Protein AF-A0AAD6MA34-F1 (afdb_monomer)

Structure (mmCIF, N/CA/C/O backbone):
data_AF-A0AAD6MA34-F1
#
_entry.id   A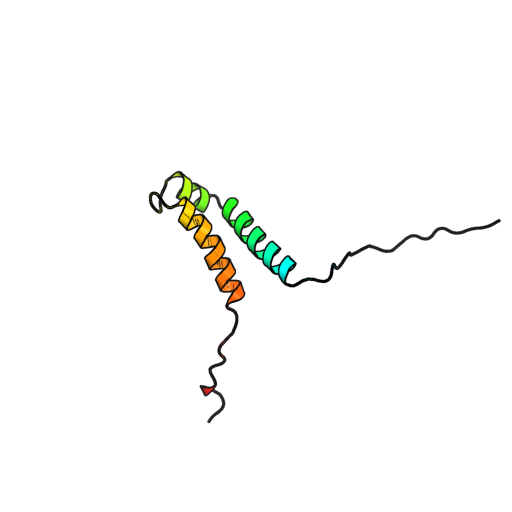F-A0AAD6MA34-F1
#
loop_
_atom_site.group_PDB
_atom_site.id
_atom_site.type_symbol
_atom_site.label_atom_id
_atom_site.label_alt_id
_atom_site.label_comp_id
_atom_site.label_asym_id
_atom_site.label_entity_id
_atom_site.label_seq_id
_atom_site.pdbx_PDB_ins_code
_atom_site.Cartn_x
_atom_site.Cartn_y
_atom_site.Cartn_z
_atom_site.occupancy
_atom_site.B_iso_or_equiv
_atom_site.auth_seq_id
_atom_site.auth_comp_id
_atom_site.auth_asym_id
_atom_site.auth_atom_id
_atom_site.pdbx_PDB_model_num
ATOM 1 N N . MET A 1 1 ? -56.258 26.195 21.021 1.00 35.91 1 MET A N 1
ATOM 2 C CA . MET A 1 1 ? -55.836 25.210 22.030 1.00 35.91 1 MET A CA 1
ATOM 3 C C . MET A 1 1 ? -54.356 24.972 21.806 1.00 35.91 1 MET A C 1
ATOM 5 O O . MET A 1 1 ? -53.998 24.296 20.853 1.00 35.91 1 MET A O 1
ATOM 9 N N . GLU A 1 2 ? -53.552 25.729 22.550 1.00 33.66 2 GLU A N 1
ATOM 10 C CA . GLU A 1 2 ? -52.282 25.356 23.190 1.00 33.66 2 GLU A CA 1
ATOM 11 C C . GLU A 1 2 ? -51.639 24.009 22.773 1.00 33.66 2 GLU A C 1
ATOM 13 O O . GLU A 1 2 ? -52.337 23.004 22.724 1.00 33.66 2 GLU A O 1
ATOM 18 N N . SER A 1 3 ? -50.330 23.802 22.609 1.00 41.94 3 SER A N 1
ATOM 19 C CA . SER A 1 3 ? -49.116 24.613 22.758 1.00 41.94 3 SER A CA 1
ATOM 20 C C . SER A 1 3 ? -47.901 23.674 22.519 1.00 41.94 3 SER A C 1
ATOM 22 O O . SER A 1 3 ? -48.045 22.455 22.565 1.00 41.94 3 SER A O 1
ATOM 24 N N . ILE A 1 4 ? -46.707 24.268 22.373 1.00 46.53 4 ILE A N 1
ATOM 25 C CA . ILE A 1 4 ? -45.367 23.729 22.727 1.00 46.53 4 ILE A CA 1
ATOM 26 C C . ILE A 1 4 ? -44.482 23.080 21.629 1.00 46.53 4 ILE A C 1
ATOM 28 O O . ILE A 1 4 ? -44.583 21.918 21.251 1.00 46.53 4 ILE A O 1
ATOM 32 N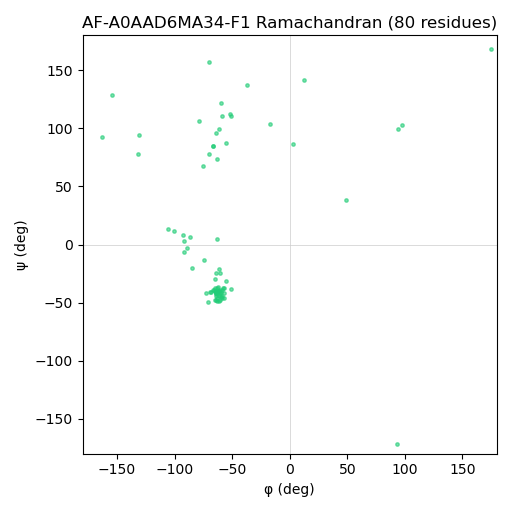 N . VAL A 1 5 ? -43.502 23.905 21.239 1.00 49.72 5 VAL A N 1
ATOM 33 C CA . VAL A 1 5 ? -42.093 23.640 20.891 1.00 49.72 5 VAL A CA 1
ATOM 34 C C . VAL A 1 5 ? -41.428 22.558 21.749 1.00 49.72 5 VAL A C 1
ATOM 36 O O . VAL A 1 5 ? -41.440 22.685 22.967 1.00 49.72 5 VAL A O 1
ATOM 39 N N . GLN A 1 6 ? -40.641 21.651 21.150 1.00 43.03 6 GLN A N 1
ATOM 40 C CA . GLN A 1 6 ? -39.343 21.316 21.750 1.00 43.03 6 GLN A CA 1
ATOM 41 C C . GLN A 1 6 ? -38.293 20.785 20.766 1.00 43.03 6 GLN A C 1
ATOM 43 O O . GLN A 1 6 ? -38.502 19.878 19.967 1.00 43.03 6 GLN A O 1
ATOM 48 N N . ASN A 1 7 ? -37.151 21.452 20.883 1.00 38.00 7 ASN A N 1
ATOM 49 C CA . ASN A 1 7 ? -35.833 21.226 20.325 1.00 38.00 7 ASN A CA 1
ATOM 50 C C . ASN A 1 7 ? -35.162 19.989 20.950 1.00 38.00 7 ASN A C 1
ATOM 52 O O . ASN A 1 7 ? -35.415 19.676 22.110 1.00 38.00 7 ASN A O 1
ATOM 56 N N . GLY A 1 8 ? -34.206 19.401 20.227 1.00 42.38 8 GLY A N 1
ATOM 57 C CA . GLY A 1 8 ? -33.159 18.569 20.820 1.00 42.38 8 GLY A CA 1
ATOM 58 C C . GLY A 1 8 ? -33.456 17.075 20.836 1.00 42.38 8 GLY A C 1
ATOM 59 O O . GLY A 1 8 ? -34.111 16.567 21.730 1.00 42.38 8 GLY A O 1
ATOM 60 N N . HIS A 1 9 ? -32.889 16.369 19.863 1.00 43.38 9 HIS A N 1
ATOM 61 C CA . HIS A 1 9 ? -31.917 15.314 20.139 1.00 43.38 9 HIS A CA 1
ATOM 62 C C . HIS A 1 9 ? -31.177 15.031 18.832 1.00 43.38 9 HIS A C 1
ATOM 64 O O . HIS A 1 9 ? -31.629 14.271 17.982 1.00 43.38 9 HIS A O 1
ATOM 70 N N . ASN A 1 10 ? -30.044 15.713 18.655 1.00 41.53 10 ASN A N 1
ATOM 71 C CA . ASN A 1 10 ? -28.773 15.100 18.283 1.00 41.53 10 ASN A CA 1
ATOM 72 C C . ASN A 1 10 ? -28.916 13.592 18.060 1.00 41.53 10 ASN A C 1
ATOM 74 O O . ASN A 1 10 ? -28.658 12.781 18.949 1.00 41.53 10 ASN A O 1
ATOM 78 N N . LYS A 1 11 ? -29.283 13.217 16.833 1.00 41.94 11 LYS A N 1
ATOM 79 C CA . LYS A 1 11 ? -29.077 11.864 16.341 1.00 41.94 11 LYS A CA 1
ATOM 80 C C . LYS A 1 11 ? -27.586 11.766 16.039 1.00 41.94 11 LYS A C 1
ATOM 82 O O . LYS A 1 11 ? -27.167 11.658 14.891 1.00 41.94 11 LYS A O 1
ATOM 87 N N . VAL A 1 12 ? -26.778 11.806 17.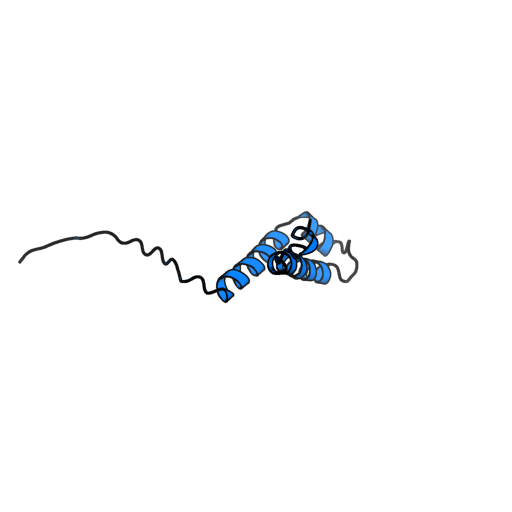106 1.00 49.78 12 VAL A N 1
ATOM 88 C CA . VAL A 1 12 ? -25.552 11.023 17.172 1.00 49.78 12 VAL A CA 1
ATOM 89 C C . VAL A 1 12 ? -26.056 9.613 16.931 1.00 49.78 12 VAL A C 1
ATOM 91 O O . VAL A 1 12 ? -26.473 8.900 17.838 1.00 49.78 12 VAL A O 1
ATOM 94 N N . SER A 1 13 ? -26.147 9.249 15.656 1.00 46.56 13 SER A N 1
ATOM 95 C CA . SER A 1 13 ? -26.242 7.865 15.267 1.00 46.56 13 SER A CA 1
ATOM 96 C C . SER A 1 13 ? -24.857 7.329 15.580 1.00 46.56 13 SER A C 1
ATOM 98 O O . SER A 1 13 ? -24.006 7.205 14.708 1.00 46.56 13 SER A O 1
ATOM 100 N N . THR A 1 14 ? -24.608 7.065 16.863 1.00 48.12 14 THR A N 1
ATOM 101 C CA . THR A 1 14 ? -23.648 6.072 17.315 1.00 48.12 14 THR A CA 1
ATOM 102 C C . THR A 1 14 ? -24.211 4.756 16.800 1.00 48.12 14 THR A C 1
ATOM 104 O O . THR A 1 14 ? -24.841 3.982 17.513 1.00 48.12 14 THR A O 1
ATOM 107 N N . THR A 1 15 ? -24.096 4.561 15.486 1.00 51.06 15 THR A N 1
ATOM 108 C CA . THR A 1 15 ? -24.417 3.319 14.817 1.00 51.06 15 THR A CA 1
ATOM 109 C C . THR A 1 15 ? -23.527 2.286 15.465 1.00 51.06 15 THR A C 1
ATOM 111 O O . THR A 1 15 ? -22.301 2.359 15.346 1.00 51.06 15 THR A O 1
ATOM 114 N N . LEU A 1 16 ? -24.172 1.396 16.216 1.00 52.84 16 LEU A N 1
ATOM 115 C CA . LEU A 1 16 ? -23.711 0.077 16.607 1.00 52.84 16 LEU A CA 1
ATOM 116 C C . LEU A 1 16 ? -22.545 -0.341 15.702 1.00 52.84 16 LEU A C 1
ATOM 118 O O . LEU A 1 16 ? -22.751 -0.624 14.521 1.00 52.84 16 LEU A O 1
ATOM 122 N N . LYS A 1 17 ? -21.314 -0.270 16.221 1.00 58.41 17 LYS A N 1
ATOM 123 C CA . LYS A 1 17 ? -20.107 -0.605 15.464 1.00 58.41 17 LYS A CA 1
ATOM 124 C C . LYS A 1 17 ? -20.149 -2.102 15.178 1.00 58.41 17 LYS A C 1
ATOM 126 O O . LYS A 1 17 ? -19.601 -2.895 15.936 1.00 58.41 17 LYS A O 1
ATOM 131 N N . LYS A 1 18 ? -20.832 -2.497 14.100 1.00 67.69 18 LYS A N 1
ATOM 132 C CA . LYS A 1 18 ? -20.708 -3.842 13.554 1.00 67.69 18 LYS A CA 1
ATOM 133 C C . LYS A 1 18 ? -19.228 -3.988 13.192 1.00 67.69 18 LYS A C 1
ATOM 135 O O . LYS A 1 18 ? -18.726 -3.147 12.440 1.00 67.69 18 LYS A O 1
ATOM 140 N N . PRO A 1 19 ? -18.510 -4.979 13.739 1.00 73.81 19 PRO A N 1
ATOM 141 C CA . PRO A 1 19 ? -17.064 -5.096 13.549 1.00 73.81 19 PRO A CA 1
ATOM 142 C C . PRO A 1 19 ? -16.681 -5.129 12.062 1.00 73.81 19 PRO A C 1
ATOM 144 O O . PRO A 1 19 ? -15.671 -4.553 11.677 1.00 73.81 19 PRO A O 1
ATOM 147 N N . GLU A 1 20 ? -17.554 -5.674 11.212 1.00 79.19 20 GLU A N 1
ATOM 148 C CA . GLU A 1 20 ? -17.432 -5.663 9.748 1.00 79.19 20 GLU A CA 1
ATOM 149 C C . GLU A 1 20 ? -17.327 -4.251 9.141 1.00 79.19 20 GLU A C 1
ATOM 151 O O . GLU A 1 20 ? -16.513 -4.008 8.249 1.00 79.19 20 GLU A O 1
ATOM 156 N N . VAL A 1 21 ? -18.119 -3.298 9.640 1.00 86.06 21 VAL A N 1
ATOM 157 C CA . VAL A 1 21 ? -18.133 -1.912 9.145 1.00 86.06 21 VAL A CA 1
ATOM 158 C C . VAL A 1 21 ? -16.863 -1.184 9.582 1.00 86.06 21 VAL A C 1
ATOM 160 O O . VAL A 1 21 ? -16.243 -0.480 8.790 1.00 86.06 21 VAL A O 1
ATOM 163 N N . ALA A 1 22 ? -16.426 -1.394 10.827 1.00 87.12 22 ALA A N 1
ATOM 164 C CA . ALA A 1 22 ? -15.188 -0.803 11.335 1.00 87.12 22 ALA A CA 1
ATOM 165 C C . ALA A 1 22 ? -13.947 -1.316 10.583 1.00 87.12 22 ALA A C 1
ATOM 167 O O . ALA A 1 22 ? -13.069 -0.529 10.232 1.00 87.12 22 ALA A O 1
ATOM 168 N N . VAL A 1 23 ? -13.904 -2.618 10.292 1.00 89.69 23 VAL A N 1
ATOM 169 C CA . VAL A 1 23 ? -12.849 -3.251 9.489 1.00 89.69 23 VAL A CA 1
ATOM 170 C C . VAL A 1 23 ? -12.804 -2.678 8.071 1.00 89.69 23 VAL A C 1
ATOM 172 O O . VAL A 1 23 ? -11.727 -2.345 7.573 1.00 89.69 23 VAL A O 1
ATOM 175 N N . SER A 1 24 ? -13.967 -2.515 7.440 1.00 90.06 24 SER A N 1
ATOM 176 C CA . SER A 1 24 ? -14.061 -1.964 6.084 1.00 90.06 24 SER A CA 1
ATOM 177 C C . SER A 1 24 ? -13.553 -0.521 6.026 1.00 90.06 24 SER A C 1
ATOM 179 O O . SER A 1 24 ? -12.712 -0.206 5.185 1.00 90.06 24 SER A O 1
ATOM 181 N N . HIS A 1 25 ? -13.964 0.326 6.977 1.00 93.69 25 HIS A N 1
ATOM 182 C CA . HIS A 1 25 ? -13.487 1.709 7.064 1.00 93.69 25 HIS A CA 1
ATOM 183 C C . HIS A 1 25 ? -11.979 1.813 7.309 1.00 93.69 25 HIS A C 1
ATOM 185 O O . HIS A 1 25 ? -11.335 2.707 6.765 1.00 93.69 25 HIS A O 1
ATOM 191 N N . LEU A 1 26 ? -11.394 0.915 8.109 1.00 93.81 26 LEU A N 1
ATOM 192 C CA . LEU A 1 26 ? -9.948 0.905 8.330 1.00 93.81 26 LEU A CA 1
ATOM 193 C C . LEU A 1 26 ? -9.195 0.617 7.027 1.00 93.81 26 LEU A C 1
ATOM 195 O O . LEU A 1 26 ? -8.269 1.346 6.675 1.00 93.81 26 LEU A O 1
ATOM 199 N N . ARG A 1 27 ? -9.610 -0.423 6.294 1.00 95.06 27 ARG A N 1
ATOM 200 C CA . ARG A 1 27 ? -8.997 -0.777 5.008 1.00 95.06 27 ARG A CA 1
ATOM 201 C C . ARG A 1 27 ? -9.116 0.364 3.996 1.00 95.06 27 ARG A C 1
ATOM 203 O O . ARG A 1 27 ? -8.137 0.688 3.328 1.00 95.06 27 ARG A O 1
ATOM 210 N N . GLU A 1 28 ? -10.294 0.973 3.896 1.00 96.19 28 GLU A N 1
ATOM 211 C CA . GLU A 1 28 ? -10.541 2.107 3.002 1.00 96.19 28 GLU A CA 1
ATOM 212 C C . GLU A 1 28 ? -9.700 3.331 3.389 1.00 96.19 28 GLU A C 1
ATOM 214 O O . GLU A 1 28 ? -9.078 3.954 2.530 1.00 96.19 28 GLU A O 1
ATOM 219 N N . GLY A 1 29 ? -9.592 3.625 4.687 1.00 97.12 29 GLY A N 1
ATOM 220 C CA . GLY A 1 29 ? -8.748 4.700 5.202 1.00 97.12 29 GLY A CA 1
ATOM 221 C C . GLY A 1 29 ? -7.265 4.508 4.875 1.00 97.12 29 GLY A C 1
ATOM 222 O O . GLY A 1 29 ? -6.608 5.460 4.455 1.00 97.12 29 GLY A O 1
ATOM 223 N N . ILE A 1 30 ? -6.743 3.281 5.000 1.00 97.56 30 ILE A N 1
ATOM 224 C CA . ILE A 1 30 ? -5.362 2.947 4.609 1.00 97.56 30 ILE A CA 1
ATOM 225 C C . ILE A 1 30 ? -5.166 3.187 3.108 1.00 97.56 30 ILE A C 1
ATOM 227 O O . ILE A 1 30 ? -4.215 3.863 2.715 1.00 97.56 30 ILE A O 1
ATOM 231 N N . ALA A 1 31 ? -6.076 2.678 2.272 1.00 97.44 31 ALA A N 1
ATOM 232 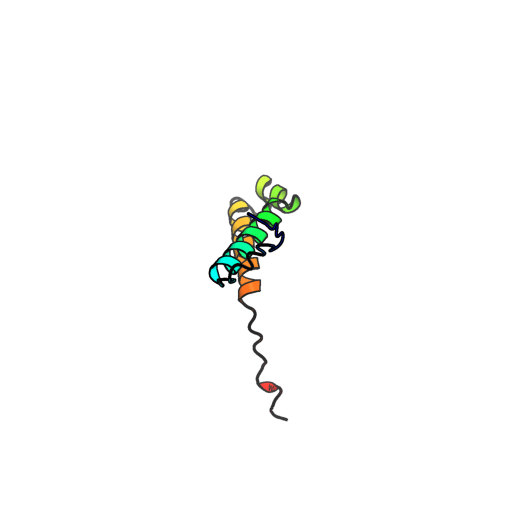C CA . ALA A 1 31 ? -5.999 2.858 0.825 1.00 97.44 31 ALA A CA 1
ATOM 233 C C . ALA A 1 31 ? -6.016 4.343 0.430 1.00 97.44 31 ALA A C 1
ATOM 235 O O . ALA A 1 31 ? -5.193 4.774 -0.376 1.00 97.44 31 ALA A O 1
ATOM 236 N N . LEU A 1 32 ? -6.898 5.140 1.041 1.00 98.00 32 LEU A N 1
ATOM 237 C CA . LEU A 1 32 ? -7.004 6.577 0.793 1.00 98.00 32 LEU A CA 1
ATOM 238 C C . LEU A 1 32 ? -5.754 7.348 1.240 1.00 98.00 32 LEU A C 1
ATOM 240 O O . LEU A 1 32 ? -5.324 8.285 0.567 1.00 98.00 32 LEU A O 1
ATOM 244 N N . LEU A 1 33 ? -5.165 6.981 2.380 1.00 98.12 33 LEU A N 1
ATOM 245 C CA . LEU A 1 33 ? -3.934 7.605 2.859 1.00 98.12 33 LEU A CA 1
ATOM 246 C C . LEU A 1 33 ? -2.776 7.331 1.892 1.00 98.12 33 LEU A C 1
ATOM 248 O O . LEU A 1 33 ? -2.077 8.261 1.487 1.00 98.12 33 LEU A O 1
ATOM 252 N N . LEU A 1 34 ? -2.610 6.072 1.479 1.00 97.75 34 LEU A N 1
ATOM 253 C CA . LEU A 1 34 ? -1.570 5.676 0.531 1.00 97.75 34 LEU A CA 1
ATOM 254 C C . LEU A 1 34 ? -1.783 6.304 -0.851 1.00 97.75 34 LEU A C 1
ATOM 256 O O . LEU A 1 34 ? -0.815 6.748 -1.467 1.00 97.75 34 LEU A O 1
ATOM 260 N N . SER A 1 35 ? -3.030 6.441 -1.314 1.00 96.69 35 SER A N 1
ATOM 261 C CA . SER A 1 35 ? -3.318 7.090 -2.598 1.00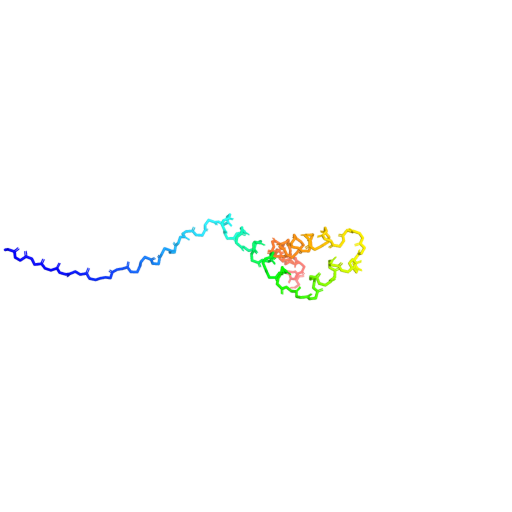 96.69 35 SER A CA 1
ATOM 262 C C . SER A 1 35 ? -2.933 8.570 -2.611 1.00 96.69 35 SER A C 1
ATOM 264 O O . SER A 1 35 ? -2.676 9.115 -3.677 1.00 96.69 35 SER A O 1
ATOM 266 N N . ARG A 1 36 ? -2.875 9.237 -1.452 1.00 97.94 36 ARG A N 1
ATOM 267 C CA . ARG A 1 36 ? -2.469 10.648 -1.310 1.00 97.94 36 ARG A CA 1
ATOM 268 C C . ARG A 1 36 ? -0.975 10.829 -1.052 1.00 97.94 36 ARG A C 1
ATOM 270 O O . ARG A 1 36 ? -0.488 11.958 -1.046 1.00 97.94 36 ARG A O 1
ATOM 277 N N . TRP A 1 37 ? -0.232 9.745 -0.848 1.00 98.06 37 TRP A N 1
ATOM 278 C CA . TRP A 1 37 ? 1.197 9.826 -0.598 1.00 98.06 37 TRP A CA 1
ATOM 279 C C . TRP A 1 37 ? 1.973 10.045 -1.903 1.00 98.06 37 TRP A C 1
ATOM 281 O O . TRP A 1 37 ? 2.168 9.126 -2.697 1.00 98.06 37 TRP A O 1
ATOM 291 N N . ASN A 1 38 ? 2.469 11.270 -2.098 1.00 98.06 38 ASN A N 1
ATOM 292 C CA . ASN A 1 38 ? 3.147 11.675 -3.334 1.00 98.06 38 ASN A CA 1
ATOM 293 C C . ASN A 1 38 ? 4.368 10.803 -3.680 1.00 98.06 38 ASN A C 1
ATOM 295 O O . ASN A 1 38 ? 4.590 10.479 -4.841 1.00 98.06 38 ASN A O 1
ATOM 299 N N . GLY A 1 39 ? 5.142 10.374 -2.676 1.00 98.12 39 GLY A N 1
ATOM 300 C CA . GLY A 1 39 ? 6.294 9.492 -2.891 1.00 98.12 39 GLY A CA 1
ATOM 301 C C . GLY A 1 39 ? 5.896 8.122 -3.446 1.00 98.12 39 GLY A C 1
ATOM 302 O O . GLY A 1 39 ? 6.527 7.629 -4.378 1.00 98.12 39 GLY A O 1
ATOM 303 N N . LEU A 1 40 ? 4.812 7.536 -2.933 1.00 97.94 40 LEU A N 1
ATOM 304 C CA . LEU A 1 40 ? 4.300 6.258 -3.427 1.00 97.94 40 LEU A CA 1
ATOM 305 C C . LEU A 1 40 ? 3.706 6.390 -4.831 1.00 97.94 40 LEU A C 1
ATOM 307 O O . LEU A 1 40 ? 3.961 5.541 -5.681 1.00 97.94 40 LEU A O 1
ATOM 311 N N . GLN A 1 41 ? 2.967 7.470 -5.099 1.00 98.25 41 GLN A N 1
ATOM 312 C CA . GLN A 1 41 ? 2.467 7.754 -6.447 1.00 98.25 41 GLN A CA 1
ATOM 313 C C . GLN A 1 41 ? 3.619 7.835 -7.453 1.00 98.25 41 GLN A C 1
ATOM 315 O O . GLN A 1 41 ? 3.564 7.194 -8.500 1.00 98.25 41 GLN A O 1
ATOM 320 N N . MET A 1 42 ? 4.692 8.551 -7.105 1.00 98.25 42 MET A N 1
ATOM 321 C CA . MET A 1 42 ? 5.893 8.643 -7.935 1.00 98.25 42 MET A CA 1
ATOM 322 C C . MET A 1 42 ? 6.566 7.281 -8.130 1.00 98.25 42 MET A C 1
ATOM 324 O O . MET A 1 42 ? 6.975 6.971 -9.248 1.00 98.25 42 MET A O 1
ATOM 328 N N . ALA A 1 43 ? 6.632 6.443 -7.093 1.00 98.25 43 ALA A N 1
ATOM 329 C CA . ALA A 1 43 ? 7.199 5.099 -7.187 1.00 98.25 43 ALA A CA 1
ATOM 330 C C . ALA A 1 43 ? 6.416 4.183 -8.138 1.00 98.25 43 ALA A C 1
ATOM 332 O O . ALA A 1 43 ? 7.020 3.396 -8.868 1.00 98.25 43 ALA A O 1
ATOM 333 N N . VAL A 1 44 ? 5.085 4.302 -8.153 1.00 98.00 44 VAL A N 1
ATOM 334 C CA . VAL A 1 44 ? 4.216 3.573 -9.087 1.00 98.00 44 VAL A CA 1
ATOM 335 C C . VAL A 1 44 ? 4.372 4.119 -10.507 1.00 98.00 44 VAL A C 1
ATOM 337 O O . VAL A 1 44 ? 4.617 3.350 -11.430 1.00 98.00 44 VAL A O 1
ATOM 340 N N . GLN A 1 45 ? 4.286 5.440 -10.691 1.00 97.88 45 GLN A N 1
ATOM 341 C CA . GLN A 1 45 ? 4.377 6.077 -12.012 1.00 97.88 45 GLN A CA 1
ATOM 342 C C . GLN A 1 45 ? 5.721 5.825 -12.702 1.00 97.88 45 GLN A C 1
ATOM 344 O O . GLN A 1 45 ? 5.762 5.580 -13.903 1.00 97.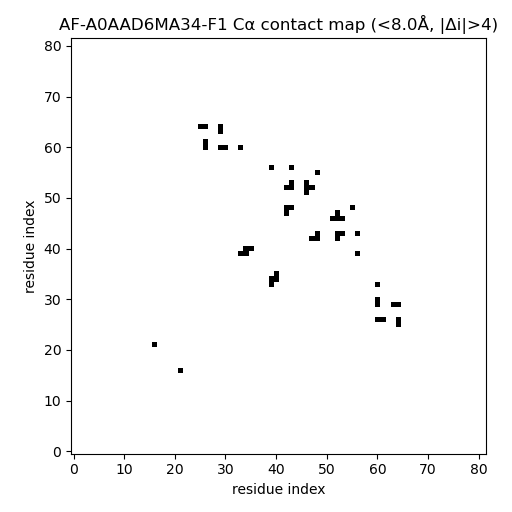88 45 GLN A O 1
ATOM 349 N N . ASN A 1 46 ? 6.817 5.860 -11.944 1.00 98.12 46 ASN A N 1
ATOM 350 C CA . ASN A 1 46 ? 8.165 5.660 -12.474 1.00 98.12 46 ASN A CA 1
ATOM 351 C C . ASN A 1 46 ? 8.626 4.201 -12.399 1.00 98.12 46 ASN A C 1
ATOM 353 O O . ASN A 1 46 ? 9.802 3.925 -12.630 1.00 98.12 46 ASN A O 1
ATOM 357 N N . ALA A 1 47 ? 7.734 3.275 -12.036 1.00 97.69 47 ALA A N 1
ATOM 358 C CA . ALA A 1 47 ? 8.049 1.860 -11.886 1.00 97.69 47 ALA A CA 1
ATOM 359 C C . ALA A 1 47 ? 9.306 1.598 -11.031 1.00 97.69 47 ALA A C 1
ATOM 361 O O . ALA A 1 47 ? 10.076 0.681 -11.314 1.00 97.69 47 ALA A O 1
ATOM 362 N N . TRP A 1 48 ? 9.516 2.367 -9.954 1.00 97.25 48 TRP A N 1
ATOM 363 C CA . TRP A 1 48 ? 10.674 2.195 -9.061 1.00 97.25 48 TRP A CA 1
ATOM 364 C C . TRP A 1 48 ? 10.712 0.805 -8.413 1.00 97.25 48 TRP A C 1
ATOM 366 O O . TRP A 1 48 ? 11.772 0.320 -8.036 1.00 97.25 48 TRP A O 1
ATOM 376 N N . GLY A 1 49 ? 9.554 0.150 -8.304 1.00 95.00 49 GLY A N 1
ATOM 377 C CA . GLY A 1 49 ? 9.432 -1.235 -7.854 1.00 95.00 49 GLY A CA 1
ATOM 378 C C . GLY A 1 49 ? 9.462 -2.283 -8.971 1.00 95.00 49 GLY A C 1
ATOM 379 O O . GLY A 1 49 ? 9.276 -3.453 -8.658 1.00 95.00 49 GLY A O 1
ATOM 380 N N . GLY A 1 50 ? 9.655 -1.902 -10.235 1.00 97.06 50 GLY A N 1
ATOM 381 C CA . GLY A 1 50 ? 9.496 -2.770 -11.404 1.00 97.06 50 GLY A CA 1
ATOM 382 C C . GLY A 1 50 ? 8.102 -2.696 -12.040 1.00 97.06 50 GLY A C 1
ATOM 383 O O . GLY A 1 50 ? 7.269 -1.852 -11.687 1.00 97.06 50 GLY A O 1
ATOM 384 N N . HIS A 1 51 ? 7.846 -3.597 -12.995 1.00 96.31 51 HIS A N 1
ATOM 385 C CA . HIS A 1 51 ? 6.601 -3.638 -13.779 1.00 96.31 51 HIS A CA 1
ATOM 386 C C . HIS A 1 51 ? 5.343 -3.881 -12.924 1.00 96.31 51 HIS A C 1
ATOM 388 O O . HIS A 1 51 ? 4.231 -3.573 -13.334 1.00 96.31 51 HIS A O 1
ATOM 394 N N . ASP A 1 52 ? 5.516 -4.440 -11.730 1.00 97.56 52 ASP A N 1
ATOM 395 C CA . ASP A 1 52 ? 4.483 -4.779 -10.754 1.00 97.56 52 ASP A CA 1
ATOM 396 C C . ASP A 1 52 ? 4.373 -3.740 -9.621 1.00 97.56 52 ASP A C 1
ATOM 398 O O . ASP A 1 52 ? 3.701 -3.982 -8.622 1.00 97.56 52 ASP A O 1
ATOM 402 N N . SER A 1 53 ? 5.006 -2.571 -9.756 1.00 97.56 53 SER A N 1
ATOM 403 C CA . SER A 1 53 ? 4.966 -1.480 -8.766 1.00 97.56 53 SER A CA 1
ATOM 404 C C . SER A 1 53 ? 3.544 -1.089 -8.329 1.00 97.56 53 SER A C 1
ATOM 406 O O . SER A 1 53 ? 3.306 -0.866 -7.141 1.00 97.56 53 SER A O 1
ATOM 408 N N . LEU A 1 54 ? 2.573 -1.085 -9.250 1.00 97.12 54 LEU A N 1
ATOM 409 C CA . LEU A 1 54 ? 1.156 -0.878 -8.924 1.00 97.12 54 LEU A CA 1
ATOM 410 C C . LEU A 1 54 ? 0.596 -2.002 -8.038 1.00 97.12 54 LEU A C 1
ATOM 412 O O . LEU A 1 54 ? -0.083 -1.739 -7.047 1.00 97.12 54 LEU A O 1
ATOM 416 N N . GLN A 1 55 ? 0.904 -3.257 -8.364 1.00 98.19 55 GLN A N 1
ATOM 417 C CA . GLN A 1 55 ? 0.468 -4.405 -7.570 1.00 98.19 55 GLN A CA 1
ATOM 418 C C . GLN A 1 55 ? 1.100 -4.380 -6.173 1.00 98.19 55 GLN A C 1
ATOM 420 O O . GLN A 1 55 ? 0.409 -4.625 -5.188 1.00 98.19 55 GLN A O 1
ATOM 425 N N . LYS A 1 56 ? 2.380 -4.007 -6.070 1.00 97.75 56 LYS A N 1
ATOM 426 C CA . LYS A 1 56 ? 3.084 -3.811 -4.793 1.00 97.75 56 LYS A CA 1
ATOM 427 C C . LYS A 1 56 ? 2.439 -2.716 -3.938 1.00 97.75 56 LYS A C 1
ATOM 429 O O . LYS A 1 56 ? 2.298 -2.900 -2.734 1.00 97.75 56 LYS A O 1
ATOM 434 N N . SER A 1 57 ? 1.980 -1.619 -4.546 1.00 97.62 57 SER A N 1
ATOM 435 C CA . SER A 1 57 ? 1.200 -0.581 -3.853 1.00 97.62 57 SER A CA 1
ATOM 436 C C . SER A 1 57 ? -0.110 -1.133 -3.269 1.00 97.62 57 SER A C 1
ATOM 438 O O . SER A 1 57 ? -0.436 -0.874 -2.111 1.00 97.62 57 SER A O 1
ATOM 440 N N . HIS A 1 58 ? -0.842 -1.959 -4.023 1.00 97.50 58 HIS A N 1
ATOM 441 C CA . HIS A 1 58 ? -2.048 -2.612 -3.504 1.00 97.50 58 HIS A CA 1
ATOM 442 C C . HIS A 1 58 ? -1.737 -3.631 -2.401 1.00 97.50 58 HIS A C 1
ATOM 444 O O . HIS A 1 58 ? -2.471 -3.705 -1.416 1.00 97.50 58 HIS A O 1
ATOM 450 N N . GLN A 1 59 ? -0.648 -4.390 -2.539 1.00 97.75 59 GLN A N 1
ATOM 451 C CA . GLN A 1 59 ? -0.206 -5.340 -1.520 1.00 97.75 59 GLN A CA 1
ATOM 452 C C . GLN A 1 59 ? 0.137 -4.626 -0.208 1.00 97.75 59 GLN A C 1
ATOM 454 O O . GLN A 1 59 ? -0.285 -5.074 0.853 1.00 97.75 59 GLN A O 1
ATOM 459 N N . LEU A 1 60 ? 0.773 -3.453 -0.280 1.00 97.19 60 LEU A N 1
ATOM 460 C CA . LEU A 1 60 ? 1.086 -2.631 0.890 1.00 97.19 60 LEU A CA 1
ATOM 461 C C . LEU A 1 60 ? -0.164 -2.264 1.712 1.00 97.19 60 LEU A C 1
ATOM 463 O O . LEU A 1 60 ? -0.111 -2.267 2.941 1.00 97.19 60 LEU A O 1
ATOM 467 N N . VAL A 1 61 ? -1.308 -1.997 1.064 1.00 97.38 61 VAL A N 1
ATOM 468 C CA . VAL A 1 61 ? -2.591 -1.775 1.765 1.00 97.38 61 VAL A CA 1
ATOM 469 C C . VAL A 1 61 ? -2.967 -3.000 2.603 1.00 97.38 61 VAL A C 1
ATOM 471 O O . VAL A 1 61 ? -3.376 -2.861 3.757 1.00 97.38 61 VAL A O 1
ATOM 474 N N . LEU A 1 62 ? -2.850 -4.196 2.018 1.00 96.19 62 LEU A N 1
ATOM 475 C CA . LEU A 1 62 ? -3.203 -5.457 2.670 1.00 96.19 62 LEU A CA 1
ATOM 476 C C . LEU A 1 62 ? -2.243 -5.786 3.813 1.00 96.19 62 LEU A C 1
ATOM 478 O O . LEU A 1 62 ? -2.700 -6.207 4.873 1.00 96.19 62 LEU A O 1
ATOM 482 N N . ASP A 1 63 ? -0.947 -5.552 3.622 1.00 96.06 63 ASP A N 1
ATOM 483 C CA . ASP A 1 63 ? 0.089 -5.828 4.617 1.00 96.06 63 ASP A CA 1
ATOM 484 C C . ASP A 1 63 ? -0.096 -4.948 5.860 1.00 96.06 63 ASP A C 1
ATOM 486 O O . ASP A 1 63 ? -0.157 -5.460 6.980 1.00 96.06 63 ASP A O 1
ATOM 490 N N . ILE A 1 64 ? -0.307 -3.640 5.668 1.00 95.69 64 ILE A N 1
ATOM 491 C CA . ILE A 1 64 ? -0.595 -2.706 6.766 1.00 95.69 64 ILE A CA 1
ATOM 492 C C . ILE A 1 64 ? -1.881 -3.115 7.488 1.00 95.69 64 ILE A C 1
ATOM 494 O O . ILE A 1 64 ? -1.905 -3.203 8.716 1.00 95.69 64 ILE A O 1
ATOM 498 N N . PHE A 1 65 ? -2.954 -3.396 6.744 1.00 94.81 65 PHE A N 1
ATOM 499 C CA . PHE A 1 65 ? -4.219 -3.843 7.330 1.00 94.81 65 PHE A CA 1
ATOM 500 C C . PHE A 1 65 ? -4.054 -5.143 8.141 1.00 94.81 65 PHE A C 1
ATOM 502 O O . PHE A 1 65 ? -4.624 -5.294 9.228 1.00 94.81 65 PHE A O 1
ATOM 509 N N . SER A 1 66 ? -3.240 -6.071 7.640 1.00 92.31 66 SER A N 1
ATOM 510 C CA . SER A 1 66 ? -2.920 -7.330 8.305 1.00 92.31 66 SER A CA 1
ATOM 511 C C . SER A 1 66 ? -2.164 -7.102 9.616 1.00 92.31 66 SER A C 1
ATOM 513 O O . SER A 1 66 ? -2.518 -7.714 10.620 1.00 92.31 66 SER A O 1
ATOM 515 N N . TRP A 1 67 ? -1.207 -6.167 9.669 1.00 91.25 67 TRP A N 1
ATOM 516 C CA . TRP A 1 67 ? -0.518 -5.805 10.918 1.00 91.25 67 TRP A CA 1
ATOM 517 C C . TRP A 1 67 ? -1.473 -5.295 11.998 1.00 91.25 67 TRP A C 1
ATOM 519 O O . TRP A 1 67 ? -1.360 -5.704 13.152 1.00 91.25 67 TRP A O 1
ATOM 529 N N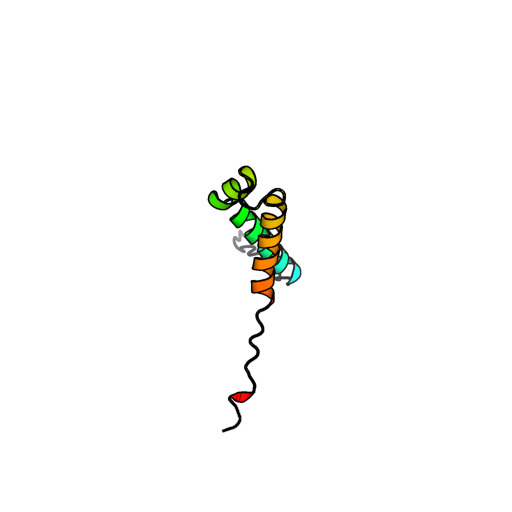 . PHE A 1 68 ? -2.464 -4.476 11.633 1.00 88.31 68 PHE A N 1
ATOM 530 C CA . PHE A 1 68 ? -3.509 -4.056 12.577 1.00 88.31 68 PHE A CA 1
ATOM 531 C C . PHE A 1 68 ? -4.389 -5.223 13.049 1.00 88.31 68 PHE A C 1
ATOM 533 O O . PHE A 1 68 ? -4.889 -5.206 14.173 1.00 88.31 68 PHE A O 1
ATOM 540 N N . SER A 1 69 ? -4.564 -6.244 12.209 1.00 83.06 69 SER A N 1
ATOM 541 C CA . SER A 1 69 ? -5.400 -7.415 12.500 1.00 83.06 69 SER A CA 1
ATOM 542 C C . SER A 1 69 ? -4.668 -8.506 13.294 1.00 83.06 69 SER A C 1
ATOM 544 O O . SER A 1 69 ? -5.307 -9.333 13.940 1.00 83.06 69 SER A O 1
ATOM 546 N N . GLN A 1 70 ? -3.333 -8.508 13.273 1.00 78.19 70 GLN A N 1
ATOM 547 C CA . GLN A 1 70 ? -2.478 -9.516 13.910 1.00 78.19 70 GLN A CA 1
ATOM 548 C C . GLN A 1 70 ? -2.148 -9.227 15.384 1.00 78.19 70 GLN A C 1
ATOM 550 O O . GLN A 1 70 ? -1.366 -9.968 15.976 1.00 78.19 70 GLN A O 1
ATOM 555 N N . SER A 1 71 ? -2.741 -8.204 16.017 1.00 64.25 71 SER A N 1
ATOM 556 C CA . SER A 1 71 ? -2.529 -7.927 17.446 1.00 64.25 71 SER A CA 1
ATOM 557 C C . SER A 1 71 ? -3.118 -9.033 18.333 1.00 64.25 71 SER A C 1
ATOM 559 O O . SER A 1 71 ? -4.241 -8.964 18.832 1.00 64.25 71 SER A O 1
ATOM 561 N N . LYS A 1 72 ? -2.325 -10.083 18.529 1.00 58.81 72 LYS A N 1
ATOM 562 C CA . LYS A 1 72 ? -2.362 -10.978 19.677 1.00 58.81 72 LYS A CA 1
ATOM 563 C C . LYS A 1 72 ? -0.929 -11.089 20.150 1.00 58.81 72 LYS A C 1
ATOM 565 O O . LYS A 1 72 ? -0.163 -11.894 19.629 1.00 58.81 72 LYS A O 1
ATOM 570 N N . GLY A 1 73 ? -0.571 -10.256 21.124 1.00 58.34 73 GLY A N 1
ATOM 571 C CA . GLY A 1 73 ? 0.602 -10.528 21.935 1.00 58.34 73 GLY A CA 1
ATOM 572 C C . GLY A 1 73 ? 0.476 -11.958 22.444 1.00 58.34 73 GLY A C 1
ATOM 573 O O . GLY A 1 73 ? -0.410 -12.256 23.245 1.00 58.34 73 GLY A O 1
ATOM 574 N N . GLN A 1 74 ? 1.323 -12.853 21.940 1.00 56.88 74 GLN A N 1
ATOM 575 C CA . GLN A 1 74 ? 1.670 -14.026 22.715 1.00 56.88 74 GLN A CA 1
ATOM 576 C C . GLN A 1 74 ? 2.396 -13.454 23.925 1.00 56.88 74 GLN A C 1
ATOM 578 O O . GLN A 1 74 ? 3.557 -13.065 23.845 1.00 56.88 74 GLN A O 1
ATOM 583 N N . ILE A 1 75 ? 1.657 -13.269 25.018 1.00 59.72 75 ILE A N 1
ATOM 584 C CA . ILE A 1 75 ? 2.277 -13.155 26.326 1.00 59.72 75 ILE A CA 1
ATOM 585 C C . ILE A 1 75 ? 2.956 -14.504 26.488 1.00 59.72 75 ILE A C 1
ATOM 587 O O . ILE A 1 75 ? 2.283 -15.507 26.728 1.00 59.72 75 ILE A O 1
ATOM 591 N N . ASP A 1 76 ? 4.260 -14.532 26.226 1.00 60.31 76 ASP A N 1
ATOM 592 C CA . ASP A 1 76 ? 5.084 -15.707 26.430 1.00 60.31 76 ASP A CA 1
ATOM 593 C C . ASP A 1 76 ? 4.822 -16.172 27.860 1.00 60.31 76 ASP A C 1
ATOM 595 O O . ASP A 1 76 ? 5.145 -15.492 28.839 1.00 60.31 76 ASP A O 1
ATOM 599 N N . SER A 1 77 ? 4.189 -17.335 27.995 1.00 61.53 77 SER A N 1
ATOM 600 C CA . SER A 1 77 ? 3.823 -17.937 29.279 1.00 61.53 77 SER A CA 1
ATOM 601 C C . SER A 1 77 ? 5.043 -18.295 30.145 1.00 61.53 77 SER A C 1
ATOM 603 O O . SER A 1 77 ? 4.895 -18.887 31.212 1.00 61.53 77 SER A O 1
ATOM 605 N N . PHE A 1 78 ? 6.251 -17.938 29.701 1.00 60.22 78 PHE A N 1
ATOM 606 C CA . PHE A 1 78 ? 7.527 -18.147 30.375 1.00 60.22 78 PHE A CA 1
ATOM 607 C C . PHE A 1 78 ? 7.788 -17.207 31.562 1.00 60.22 78 PHE A C 1
ATOM 609 O O . PHE A 1 78 ? 8.663 -17.510 32.365 1.00 60.22 78 PHE A O 1
ATOM 616 N N . ILE A 1 79 ? 7.025 -16.121 31.741 1.00 60.47 79 ILE A N 1
ATOM 617 C CA . ILE A 1 79 ? 7.261 -15.153 32.838 1.00 60.47 79 ILE A CA 1
ATOM 618 C C . ILE A 1 79 ? 6.512 -15.502 34.147 1.00 60.47 79 ILE A C 1
ATOM 620 O O . ILE A 1 79 ? 6.695 -14.838 35.160 1.00 60.47 79 ILE A O 1
ATOM 624 N N . LEU A 1 80 ? 5.701 -16.568 34.182 1.00 60.94 80 LEU A N 1
ATOM 625 C CA . LEU A 1 80 ? 4.892 -16.938 35.364 1.00 60.94 80 LEU A CA 1
ATOM 626 C C . LEU A 1 80 ? 5.401 -18.159 36.154 1.00 60.94 80 LEU A C 1
ATOM 628 O O . LEU A 1 80 ? 4.679 -18.683 37.002 1.00 60.94 80 LEU A O 1
ATOM 632 N N . LYS A 1 81 ? 6.634 -18.620 35.914 1.00 53.34 81 LYS A N 1
ATOM 633 C CA . LYS A 1 81 ? 7.263 -19.689 36.709 1.00 53.34 81 LYS A CA 1
ATOM 634 C C . LYS A 1 81 ? 8.689 -19.310 37.125 1.00 53.34 81 LYS A C 1
ATOM 636 O O . LYS A 1 81 ? 9.642 -19.803 36.529 1.00 53.34 81 LYS A O 1
ATOM 641 N N . SER A 1 82 ? 8.832 -18.464 38.144 1.00 54.50 82 SER A N 1
ATOM 642 C CA . SER A 1 82 ? 10.041 -18.402 38.976 1.00 54.50 82 SER A CA 1
ATOM 643 C C . SER A 1 82 ? 9.710 -17.969 40.392 1.00 54.50 82 SER A C 1
ATOM 645 O O . SER A 1 82 ? 8.691 -17.266 40.567 1.00 54.50 82 SER A O 1
#

Solvent-accessible surface area (backbone atoms 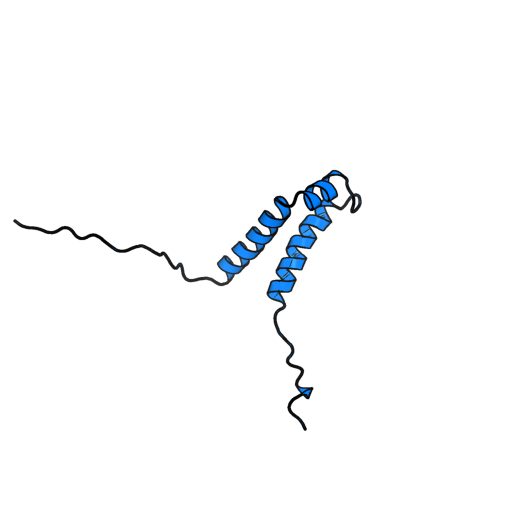only — not comparable to full-atom values): 5276 Å² total; per-residue (Å²): 133,89,84,84,88,83,83,88,75,83,77,74,72,77,64,78,79,49,67,70,60,56,53,50,52,51,51,51,50,48,44,54,54,54,72,67,33,63,70,56,50,49,33,36,77,68,34,73,68,39,99,52,17,59,58,52,56,57,48,50,44,52,52,56,49,45,60,72,68,60,78,64,81,78,72,67,77,74,80,80,74,129

pLDDT: mean 78.81, std 21.98, range [33.66, 98.25]

InterPro domains:
  IPR019398 Pre-rRNA-processing protein TSR2 [PF10273] (27-73)
  IPR019398 Pre-rRNA-processing protein TSR2 [PTHR21250] (16-74)

Sequence (82 aa):
MESIVQNGHNKVSTTLKKPEVAVSHLREGIALLLSRWNGLQMAVQNAWGGHDSLQKSHQLVLDIFSWFSQSKGQIDSFILKS

Organism: NCBI:txid444605

Mean predicted aligned error: 13.55 Å

Radius of gyration: 23.21 Å; Cα contacts (8 Å, |Δi|>4): 27; chains: 1; bounding box: 66×45×5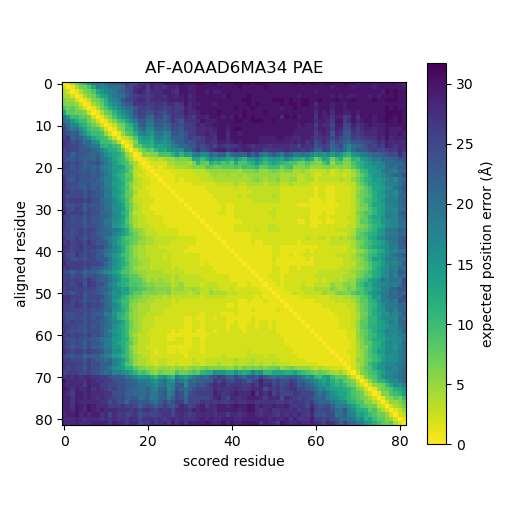3 Å

Secondary structure (DSSP, 8-state):
------------------HHHHHHHHHHHHHHHHHT-HHHHHHHHTTTT-TTHHHHHHHHHHHHHHHHHT------GGGG--

Foldseek 3Di:
DDDDDDDDDDCPCPPDPPVVVVLVVLLVVLLVVLVPPPVLVCCQVVVVVHPCSVVVSVVVSVVVSVVVVPPDPPPPPVVPDD